Protein AF-A0A7J6FGM6-F1 (afdb_monomer_lite)

Secondary structure (DSSP, 8-state):
-B-HHHHHTT-HHHHHHHHHHTT-EEEEEEEEPPPHHHH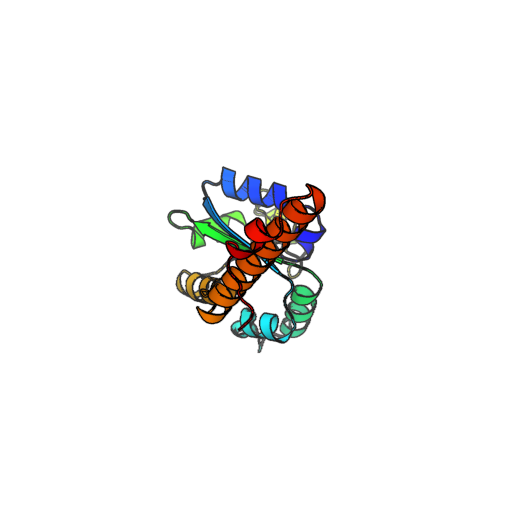HHHTGGGTTSTTHHHHHHHHTSS-EEEEEEE-TTHHHHHHHHH--SSHHHHHHH-TTSHHHHH--SSS--SB---SSHHHHHHHHHHHH-PPPHHHHHHHHHHHHHHHHHHHHHHHHHTT--GGGGGGS-----

Structure (mmCIF, N/CA/C/O backbone):
data_AF-A0A7J6FGM6-F1
#
_entry.id   AF-A0A7J6FGM6-F1
#
loop_
_atom_site.group_PDB
_atom_site.id
_atom_site.type_symbol
_atom_site.label_atom_id
_atom_site.label_alt_id
_atom_site.label_comp_id
_atom_site.label_asym_id
_atom_site.label_entity_id
_atom_site.label_seq_id
_atom_site.pdbx_PDB_ins_code
_atom_site.Cartn_x
_atom_site.Cartn_y
_atom_site.Cartn_z
_atom_site.occupancy
_atom_site.B_iso_or_equiv
_atom_site.auth_seq_id
_atom_site.auth_comp_id
_atom_site.auth_asym_id
_atom_site.auth_atom_id
_atom_site.pdbx_PDB_model_num
ATOM 1 N N . MET A 1 1 ? -1.115 0.231 3.246 1.00 98.25 1 MET A N 1
ATOM 2 C CA . MET A 1 1 ? -0.010 1.197 3.463 1.00 98.25 1 MET A CA 1
ATOM 3 C C . MET A 1 1 ? 0.155 2.048 2.213 1.00 98.25 1 MET A C 1
ATOM 5 O O . MET A 1 1 ? 0.192 1.477 1.128 1.00 98.25 1 MET A O 1
ATOM 9 N N . ILE A 1 2 ? 0.260 3.370 2.358 1.00 98.56 2 ILE A N 1
ATOM 10 C CA . ILE A 1 2 ? 0.722 4.282 1.301 1.00 98.56 2 ILE A CA 1
ATOM 11 C C . ILE A 1 2 ? 2.247 4.377 1.400 1.00 98.56 2 ILE A C 1
ATOM 13 O O . ILE A 1 2 ? 2.788 4.638 2.475 1.00 98.56 2 ILE A O 1
ATOM 17 N N . LYS A 1 3 ? 2.920 4.092 0.286 1.00 98.50 3 LYS A N 1
ATOM 18 C CA . LYS A 1 3 ? 4.378 4.041 0.144 1.00 98.50 3 LYS A CA 1
ATOM 19 C C . LYS A 1 3 ? 4.978 5.451 -0.027 1.00 98.50 3 LYS A C 1
ATOM 21 O O . LYS A 1 3 ? 4.210 6.402 -0.200 1.00 98.50 3 LYS A O 1
ATOM 26 N N . PRO A 1 4 ? 6.318 5.615 -0.015 1.00 98.31 4 PRO A N 1
ATOM 27 C CA . PRO A 1 4 ? 6.931 6.945 -0.036 1.00 98.31 4 PRO A CA 1
ATOM 28 C C . PRO A 1 4 ? 6.545 7.805 -1.246 1.00 98.31 4 PRO A C 1
ATOM 30 O O . PRO A 1 4 ? 6.346 9.004 -1.105 1.00 98.31 4 PRO A O 1
ATOM 33 N N . ASP A 1 5 ? 6.380 7.207 -2.426 1.00 96.94 5 ASP A N 1
ATOM 34 C CA . ASP A 1 5 ? 5.907 7.886 -3.642 1.00 96.94 5 ASP A CA 1
ATOM 35 C C . ASP A 1 5 ? 4.462 8.387 -3.520 1.00 96.94 5 ASP A C 1
ATOM 37 O O . ASP A 1 5 ? 4.172 9.507 -3.929 1.00 96.94 5 ASP A O 1
ATOM 41 N N . GLY A 1 6 ? 3.564 7.595 -2.930 1.00 96.31 6 GLY A N 1
ATOM 42 C CA . GLY A 1 6 ? 2.181 8.013 -2.699 1.00 96.31 6 GLY A CA 1
ATOM 43 C C . GLY A 1 6 ? 2.077 9.137 -1.665 1.00 96.31 6 GLY A C 1
ATOM 44 O O . GLY A 1 6 ? 1.324 10.091 -1.857 1.00 96.31 6 GLY A O 1
ATOM 45 N N . LEU A 1 7 ? 2.872 9.049 -0.594 1.00 94.69 7 LEU A N 1
ATOM 46 C CA . LEU A 1 7 ? 2.861 10.024 0.496 1.00 94.69 7 LEU A CA 1
ATOM 47 C C . LEU A 1 7 ? 3.503 11.355 0.072 1.00 94.69 7 LEU A C 1
ATOM 49 O O . LEU A 1 7 ? 2.900 12.409 0.248 1.00 94.69 7 LEU A O 1
ATOM 53 N N . LEU A 1 8 ? 4.698 11.312 -0.529 1.00 93.44 8 LEU A N 1
ATOM 54 C CA . LEU A 1 8 ? 5.420 12.504 -0.999 1.00 93.44 8 LEU A CA 1
ATOM 55 C C . LEU A 1 8 ? 4.832 13.085 -2.292 1.00 93.44 8 LEU A C 1
ATOM 57 O O . LEU A 1 8 ? 5.049 14.254 -2.597 1.00 93.44 8 LEU A O 1
ATOM 61 N N . GLY A 1 9 ? 4.086 12.280 -3.051 1.00 92.19 9 GLY A N 1
ATOM 62 C CA . GLY A 1 9 ? 3.351 12.709 -4.238 1.00 92.19 9 GLY A CA 1
ATOM 63 C C . GLY A 1 9 ? 2.027 13.418 -3.941 1.00 92.19 9 GLY A C 1
ATOM 64 O O . GLY A 1 9 ? 1.304 13.720 -4.883 1.00 92.19 9 GLY A O 1
ATOM 65 N N . ASN A 1 10 ? 1.700 13.678 -2.667 1.00 92.38 10 ASN A N 1
ATOM 66 C CA . ASN A 1 10 ? 0.443 14.288 -2.216 1.00 92.38 10 ASN A CA 1
ATOM 67 C C . ASN A 1 10 ? -0.828 13.507 -2.615 1.00 92.38 10 ASN A C 1
ATOM 69 O O . ASN A 1 10 ? -1.896 14.097 -2.754 1.00 92.38 10 ASN A O 1
ATOM 73 N N . TYR A 1 11 ? -0.747 12.177 -2.747 1.00 96.81 11 TYR A N 1
ATOM 74 C CA . TYR A 1 11 ? -1.913 11.332 -3.058 1.00 96.81 11 TYR A CA 1
ATOM 75 C C . TYR A 1 11 ? -2.670 10.847 -1.814 1.00 96.81 11 TYR A C 1
ATOM 77 O O . TYR A 1 11 ? -3.670 10.145 -1.940 1.00 96.81 11 TYR A O 1
ATOM 85 N N . THR A 1 12 ? -2.212 11.193 -0.607 1.00 96.75 12 THR A N 1
ATOM 86 C CA . THR A 1 12 ? -2.776 10.709 0.664 1.00 96.75 12 THR A CA 1
ATOM 87 C C . THR A 1 12 ? -4.281 10.919 0.761 1.00 96.75 12 THR A C 1
ATOM 89 O O . THR A 1 12 ? -5.015 9.958 0.986 1.00 96.75 12 THR A O 1
ATOM 92 N N . ASP A 1 13 ? -4.743 12.153 0.561 1.00 97.44 13 ASP A N 1
ATOM 93 C CA . ASP A 1 13 ? -6.157 12.496 0.717 1.00 97.44 13 ASP A CA 1
ATOM 94 C C . ASP A 1 13 ? -7.010 11.816 -0.352 1.00 97.44 13 ASP A C 1
ATOM 96 O O . ASP A 1 13 ? -8.076 11.281 -0.057 1.00 97.44 13 ASP A O 1
ATOM 100 N N . GLU A 1 14 ? -6.513 11.753 -1.587 1.00 97.81 14 GLU A N 1
ATOM 101 C CA . GLU A 1 14 ? -7.212 11.095 -2.687 1.00 97.81 14 GLU A CA 1
ATOM 102 C C . GLU A 1 14 ? -7.350 9.585 -2.447 1.00 97.81 14 GLU A C 1
ATOM 104 O O . GLU A 1 14 ? -8.443 9.032 -2.573 1.00 97.81 14 GLU A O 1
ATOM 109 N N . VAL A 1 15 ? -6.281 8.921 -1.995 1.00 98.38 15 VAL A N 1
ATOM 110 C CA . VA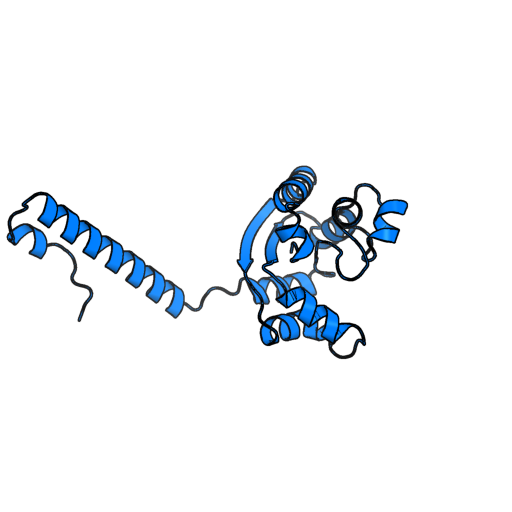L A 1 15 ? -6.310 7.497 -1.632 1.00 98.38 15 VAL A CA 1
ATOM 111 C C . VAL A 1 15 ? -7.263 7.244 -0.464 1.00 98.38 15 VAL A C 1
ATOM 113 O O . VAL A 1 15 ? -8.046 6.295 -0.517 1.00 98.38 15 VAL A O 1
ATOM 116 N N . LYS A 1 16 ? -7.248 8.086 0.577 1.00 98.50 16 LYS A N 1
ATOM 117 C CA . LYS A 1 16 ? -8.165 7.951 1.723 1.00 98.50 16 LYS A CA 1
ATOM 118 C C . LYS A 1 16 ? -9.619 8.167 1.311 1.00 98.50 16 LYS A C 1
ATOM 120 O O . LYS A 1 16 ? -10.481 7.401 1.736 1.00 98.50 16 LYS A O 1
ATOM 125 N N . ASN A 1 17 ? -9.889 9.123 0.427 1.00 98.25 17 ASN A N 1
ATOM 126 C CA . ASN A 1 17 ? -11.225 9.330 -0.127 1.00 98.25 17 ASN A CA 1
ATOM 127 C C . ASN A 1 17 ? -11.705 8.098 -0.904 1.00 98.25 17 ASN A C 1
ATOM 129 O O . ASN A 1 17 ? -12.833 7.654 -0.702 1.00 98.25 17 ASN A O 1
ATOM 133 N N . VAL A 1 18 ? -10.850 7.491 -1.737 1.00 98.31 18 VAL A N 1
ATOM 134 C CA . VAL A 1 18 ? -11.179 6.243 -2.448 1.00 98.31 18 VAL A CA 1
ATOM 135 C C . VAL A 1 18 ? -11.467 5.097 -1.470 1.00 98.31 18 VAL A C 1
ATOM 137 O O . VAL A 1 18 ? -12.434 4.363 -1.671 1.00 98.31 18 VAL A O 1
ATOM 140 N N . ILE A 1 19 ? -10.679 4.959 -0.397 1.00 98.50 19 ILE A N 1
ATOM 141 C CA . ILE A 1 19 ? -10.889 3.954 0.661 1.00 98.50 19 ILE A CA 1
ATOM 142 C C . ILE A 1 19 ? -12.276 4.117 1.299 1.00 98.50 19 ILE A C 1
ATOM 144 O O . ILE A 1 19 ? -13.064 3.169 1.305 1.00 98.50 19 ILE A O 1
ATOM 148 N N . ILE A 1 20 ? -12.592 5.321 1.785 1.00 98.38 20 ILE A N 1
ATOM 149 C CA . ILE A 1 20 ? -13.845 5.613 2.499 1.00 98.38 20 ILE A CA 1
ATOM 150 C C . ILE A 1 20 ? -15.051 5.438 1.568 1.00 98.38 20 ILE A C 1
ATOM 152 O O . ILE A 1 20 ? -16.015 4.758 1.918 1.00 98.38 20 ILE A O 1
ATOM 156 N N . ASN A 1 21 ? -14.973 5.964 0.343 1.00 98.31 21 ASN A N 1
ATOM 157 C CA . ASN A 1 21 ? -16.044 5.840 -0.651 1.00 98.31 21 ASN A CA 1
ATOM 158 C C . ASN A 1 21 ? -16.274 4.390 -1.109 1.00 98.31 21 ASN A C 1
ATOM 160 O O . ASN A 1 21 ? -17.352 4.065 -1.599 1.00 98.31 21 ASN A O 1
ATOM 164 N N . SER A 1 22 ? -15.288 3.506 -0.923 1.00 98.06 22 SER A N 1
ATOM 165 C CA . SER A 1 22 ? -15.396 2.068 -1.211 1.00 98.06 22 SER A CA 1
ATOM 166 C C . SER A 1 22 ? -15.946 1.247 -0.032 1.00 98.06 22 SER A C 1
ATOM 168 O O . SER A 1 22 ? -15.972 0.011 -0.091 1.00 98.06 22 SER A O 1
ATOM 170 N N . GLY A 1 23 ? -16.380 1.920 1.039 1.00 98.12 23 GLY A N 1
ATOM 171 C CA . GLY A 1 23 ? -17.020 1.312 2.205 1.00 98.12 23 GLY A CA 1
ATOM 172 C C . GLY A 1 23 ? -16.054 0.719 3.228 1.00 98.12 23 GLY A C 1
ATOM 173 O O . GLY A 1 23 ? -16.476 -0.102 4.038 1.00 98.12 23 GLY A O 1
ATOM 174 N N . PHE A 1 24 ? -14.772 1.088 3.187 1.00 98.62 24 PHE A N 1
ATOM 175 C CA . PHE A 1 24 ? -13.823 0.738 4.244 1.00 98.62 24 PHE A CA 1
ATOM 176 C C . PHE A 1 24 ? -13.870 1.756 5.382 1.00 98.62 24 PHE A C 1
ATOM 178 O O . PHE A 1 24 ? -14.025 2.956 5.157 1.00 98.62 24 PHE A O 1
ATOM 185 N N . ILE A 1 25 ? -13.622 1.278 6.597 1.00 98.25 25 ILE A N 1
ATOM 186 C CA . ILE A 1 25 ? -13.317 2.110 7.760 1.00 98.25 25 ILE A CA 1
ATOM 187 C C . ILE A 1 25 ? -11.797 2.136 7.938 1.00 98.25 25 ILE A C 1
ATOM 189 O O . ILE A 1 25 ? -11.140 1.095 7.902 1.00 98.25 25 ILE A O 1
ATOM 193 N N . ILE A 1 26 ? -11.226 3.323 8.142 1.00 97.81 26 ILE A N 1
ATOM 194 C CA . ILE A 1 26 ? -9.827 3.470 8.561 1.00 97.81 26 ILE A CA 1
ATOM 195 C C . ILE A 1 26 ? -9.812 3.395 10.090 1.00 97.81 26 ILE A C 1
ATOM 197 O O . ILE A 1 26 ? -10.102 4.383 10.759 1.00 97.81 26 ILE A O 1
ATOM 201 N N . PHE A 1 27 ? -9.520 2.216 10.641 1.00 96.38 27 PHE A N 1
ATOM 202 C CA . PHE A 1 27 ? -9.578 1.972 12.087 1.00 96.38 27 PHE A CA 1
ATOM 203 C C . PHE A 1 27 ? -8.430 2.654 12.838 1.00 96.38 27 PHE A C 1
ATOM 205 O O . PHE A 1 27 ? -8.620 3.268 13.886 1.00 96.38 27 PHE A O 1
ATOM 212 N N . LYS A 1 28 ? -7.216 2.547 12.294 1.00 96.38 28 LYS A N 1
ATOM 213 C CA . LYS A 1 28 ? -6.003 3.129 12.874 1.00 96.38 28 LYS A CA 1
ATOM 214 C C . LYS A 1 28 ? -5.028 3.477 11.770 1.00 96.38 28 LYS A C 1
ATOM 216 O O . LYS A 1 28 ? -4.936 2.756 10.778 1.00 96.38 28 LYS A O 1
ATOM 221 N N . GLU A 1 29 ? -4.259 4.538 11.963 1.00 97.00 29 GLU A N 1
ATOM 222 C CA . GLU A 1 29 ? -3.198 4.914 11.042 1.00 97.00 29 GLU A CA 1
ATOM 223 C C . GLU A 1 29 ? -2.001 5.533 11.762 1.00 97.00 29 GLU A C 1
ATOM 225 O O . GLU A 1 29 ? -2.134 6.077 12.857 1.00 97.00 29 GLU A O 1
ATOM 230 N N . MET A 1 30 ? -0.819 5.421 11.159 1.00 96.38 30 MET A N 1
ATOM 231 C CA . MET A 1 30 ? 0.405 6.056 11.643 1.00 96.38 30 MET A CA 1
ATOM 232 C C . MET A 1 30 ? 1.346 6.364 10.481 1.00 96.38 30 MET A C 1
ATOM 234 O O . MET A 1 30 ? 1.485 5.563 9.553 1.00 96.38 30 MET A O 1
ATOM 238 N N . ILE A 1 31 ? 2.024 7.509 10.555 1.00 97.00 31 ILE A N 1
ATOM 239 C CA . ILE A 1 31 ? 3.146 7.828 9.672 1.00 97.00 31 ILE A CA 1
ATOM 240 C C . ILE A 1 31 ? 4.434 7.407 10.376 1.00 97.00 31 ILE A C 1
ATOM 242 O O . ILE A 1 31 ? 4.641 7.755 11.538 1.00 97.00 31 ILE A O 1
ATOM 246 N N . LEU A 1 32 ? 5.301 6.672 9.681 1.00 96.50 32 LEU A N 1
ATOM 247 C CA . LEU A 1 32 ? 6.641 6.354 10.174 1.00 96.50 32 LEU A CA 1
ATOM 248 C C . LEU A 1 32 ? 7.674 6.331 9.047 1.00 96.50 32 LEU A C 1
ATOM 250 O O . LEU A 1 32 ? 7.337 6.133 7.882 1.00 96.50 32 LEU A O 1
ATOM 254 N N . GLN A 1 33 ? 8.941 6.480 9.418 1.00 96.25 33 GLN A N 1
ATOM 255 C CA . GLN A 1 33 ? 10.084 6.177 8.564 1.00 96.25 33 GLN A CA 1
ATOM 256 C C . GLN A 1 33 ? 10.595 4.780 8.931 1.00 96.25 33 GLN A C 1
ATOM 258 O O . GLN A 1 33 ? 10.853 4.513 10.106 1.00 96.25 33 GLN A O 1
ATOM 263 N N . LEU A 1 34 ? 10.731 3.892 7.948 1.00 96.06 34 LEU A N 1
ATOM 264 C CA . LEU A 1 34 ? 11.384 2.598 8.142 1.00 96.06 34 LEU A CA 1
ATOM 265 C C . LEU A 1 34 ? 12.901 2.752 7.995 1.00 96.06 34 LEU A C 1
ATOM 267 O O . LEU A 1 34 ? 13.364 3.422 7.071 1.00 96.06 34 LEU A O 1
ATOM 271 N N . ASP A 1 35 ? 13.657 2.108 8.881 1.00 97.00 35 ASP A N 1
ATOM 272 C CA . ASP A 1 35 ? 15.071 1.809 8.651 1.00 97.00 35 ASP A CA 1
ATOM 273 C C . ASP A 1 35 ? 15.219 0.524 7.813 1.00 97.00 35 ASP A C 1
ATOM 275 O O . ASP A 1 35 ? 14.236 -0.169 7.518 1.00 97.00 35 ASP A O 1
ATOM 279 N N . GLU A 1 36 ? 16.446 0.231 7.375 1.00 97.25 36 GLU A N 1
ATOM 280 C CA . GLU A 1 36 ? 16.725 -0.931 6.521 1.00 97.25 36 GLU A CA 1
ATOM 281 C C . GLU A 1 36 ? 16.375 -2.250 7.214 1.00 97.25 36 GLU A C 1
ATOM 283 O O . GLU A 1 36 ? 15.779 -3.118 6.577 1.00 97.25 36 GLU A O 1
ATOM 288 N N . ASP A 1 37 ? 16.646 -2.374 8.514 1.00 97.25 37 ASP A N 1
ATOM 289 C CA . ASP A 1 37 ? 16.394 -3.593 9.285 1.00 97.25 37 ASP A CA 1
ATOM 290 C C . ASP A 1 37 ? 14.894 -3.880 9.435 1.00 97.25 37 ASP A C 1
ATOM 292 O O . ASP A 1 37 ? 14.441 -5.009 9.204 1.00 97.25 37 ASP A O 1
ATOM 296 N N . ARG A 1 38 ? 14.082 -2.867 9.766 1.00 96.50 38 ARG A N 1
ATOM 297 C CA . ARG A 1 38 ? 12.621 -3.004 9.853 1.00 96.50 38 ARG A CA 1
ATOM 298 C C . ARG A 1 38 ? 12.012 -3.240 8.481 1.00 96.50 38 ARG A C 1
ATOM 300 O O . ARG A 1 38 ? 11.122 -4.080 8.367 1.00 96.50 38 ARG A O 1
ATOM 307 N N . ALA A 1 39 ? 12.475 -2.552 7.437 1.00 97.69 39 ALA A N 1
ATOM 308 C CA . ALA A 1 39 ? 11.999 -2.800 6.077 1.00 97.69 39 ALA A CA 1
ATOM 309 C C . ALA A 1 39 ? 12.344 -4.227 5.611 1.00 97.69 39 ALA A C 1
ATOM 311 O O . ALA A 1 39 ? 11.478 -4.919 5.071 1.00 97.69 39 ALA A O 1
ATOM 312 N N . ALA A 1 40 ? 13.570 -4.695 5.861 1.00 97.62 40 ALA A N 1
ATOM 313 C CA . ALA A 1 40 ? 14.007 -6.048 5.526 1.00 97.62 40 ALA A CA 1
ATOM 314 C C . ALA A 1 40 ? 13.209 -7.110 6.288 1.00 97.62 40 ALA A C 1
ATOM 316 O O . ALA A 1 40 ? 12.776 -8.095 5.691 1.00 97.62 40 ALA A O 1
ATOM 317 N N . SER A 1 41 ? 12.952 -6.874 7.577 1.00 97.06 41 SER A N 1
ATOM 318 C CA . SER A 1 41 ? 12.122 -7.745 8.413 1.00 97.06 41 SER A CA 1
ATOM 319 C C . SER A 1 41 ? 10.681 -7.811 7.906 1.00 97.06 41 SER A C 1
ATOM 321 O O . SER A 1 41 ? 10.107 -8.895 7.813 1.00 97.06 41 SER A O 1
ATOM 323 N N . PHE A 1 42 ? 10.103 -6.669 7.523 1.00 96.88 42 PHE A N 1
ATOM 324 C CA . PHE A 1 42 ? 8.744 -6.601 6.988 1.00 96.88 42 PHE A CA 1
ATOM 325 C C . PHE A 1 42 ? 8.601 -7.361 5.660 1.00 96.88 42 PHE A C 1
ATOM 327 O O . PHE A 1 42 ? 7.622 -8.074 5.457 1.00 96.88 42 PHE A O 1
ATOM 334 N N . TYR A 1 43 ? 9.594 -7.263 4.772 1.00 95.94 43 TYR A N 1
ATOM 335 C CA . TYR A 1 43 ? 9.595 -7.930 3.465 1.00 95.94 43 TYR A CA 1
ATOM 336 C C . TYR A 1 43 ? 10.373 -9.258 3.443 1.00 95.94 43 TYR A C 1
ATOM 338 O O . TYR A 1 43 ? 10.760 -9.716 2.366 1.00 95.94 43 TYR A O 1
ATOM 346 N N . ALA A 1 44 ? 10.604 -9.907 4.589 1.00 95.56 44 ALA A N 1
ATOM 347 C CA . ALA A 1 44 ? 11.483 -11.080 4.696 1.00 95.56 44 ALA A CA 1
ATOM 348 C C . ALA A 1 44 ? 11.108 -12.243 3.749 1.00 95.56 44 ALA A C 1
ATOM 350 O O . ALA A 1 44 ? 11.988 -12.944 3.240 1.00 95.56 44 ALA A O 1
ATOM 351 N N . GLU A 1 45 ? 9.819 -12.401 3.429 1.00 92.75 45 GLU A N 1
ATOM 352 C CA . GLU A 1 45 ? 9.296 -13.379 2.456 1.00 92.75 45 GLU A CA 1
ATOM 353 C C . GLU A 1 45 ? 9.831 -13.162 1.023 1.00 92.75 45 GLU A C 1
ATOM 355 O O . GLU A 1 45 ? 9.739 -14.040 0.162 1.00 92.75 45 GLU A O 1
ATOM 360 N N . HIS A 1 46 ? 10.404 -11.992 0.740 1.00 92.75 46 HIS A N 1
ATOM 361 C CA . HIS A 1 46 ? 11.001 -11.633 -0.544 1.00 92.75 46 HIS A CA 1
ATOM 362 C C . HIS A 1 46 ? 12.532 -11.611 -0.523 1.00 92.75 46 HIS A C 1
ATOM 364 O O . HIS A 1 46 ? 13.122 -11.302 -1.552 1.00 92.75 46 HIS A O 1
ATOM 370 N N . SER A 1 47 ? 13.182 -11.987 0.582 1.00 94.25 47 SER A N 1
ATOM 371 C CA . SER A 1 47 ? 14.647 -11.915 0.757 1.00 94.25 47 SER A CA 1
ATOM 372 C C . SER A 1 47 ? 15.464 -12.619 -0.337 1.00 94.25 47 SER A C 1
ATOM 374 O O . SER A 1 47 ? 16.556 -12.175 -0.679 1.00 94.25 47 SER A O 1
ATOM 376 N N . LEU A 1 48 ? 14.924 -13.684 -0.937 1.00 95.31 48 LEU A N 1
ATOM 377 C CA . LEU A 1 48 ? 15.572 -14.437 -2.021 1.00 95.31 48 LEU A CA 1
ATOM 378 C C . LEU A 1 48 ? 15.283 -13.882 -3.429 1.00 95.31 48 LEU A C 1
ATOM 380 O O . LEU A 1 48 ? 15.718 -14.459 -4.427 1.00 95.31 48 LEU A O 1
ATOM 384 N N . LYS A 1 49 ? 14.501 -12.805 -3.552 1.00 95.06 49 LYS A N 1
ATOM 385 C CA . LYS A 1 49 ? 14.140 -12.210 -4.845 1.00 95.06 49 LYS A CA 1
ATOM 386 C C . LYS A 1 49 ? 15.189 -11.188 -5.272 1.00 95.06 49 LYS A C 1
ATOM 388 O O . LYS A 1 49 ? 15.632 -10.366 -4.479 1.00 95.06 49 LYS A O 1
ATOM 393 N N . SER A 1 50 ? 15.516 -11.168 -6.563 1.00 95.56 50 SER A N 1
ATOM 394 C CA . SER A 1 50 ? 16.509 -10.243 -7.133 1.00 95.56 50 SER A CA 1
ATOM 395 C C . SER A 1 50 ? 16.166 -8.761 -6.942 1.00 95.56 50 SER A C 1
ATOM 397 O O . SER A 1 50 ? 17.067 -7.929 -6.907 1.00 95.56 50 SER A O 1
ATOM 399 N N . PHE A 1 51 ? 14.881 -8.422 -6.797 1.00 93.75 51 PHE A N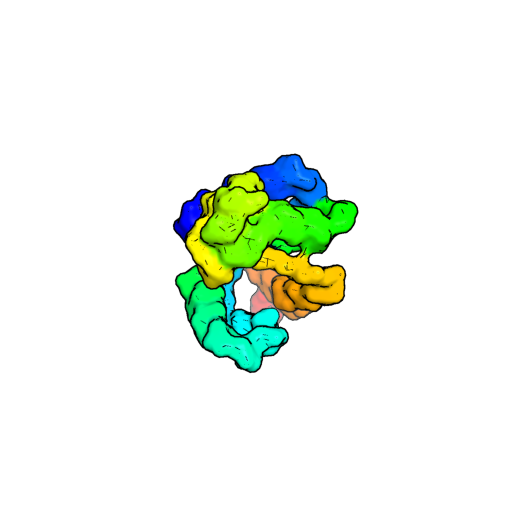 1
ATOM 400 C CA . PHE A 1 51 ? 14.423 -7.051 -6.553 1.00 93.75 51 PHE A CA 1
ATOM 401 C C . PHE A 1 51 ? 14.493 -6.622 -5.078 1.00 93.75 51 PHE A C 1
ATOM 403 O O . PHE A 1 51 ? 14.265 -5.451 -4.788 1.00 93.75 51 PHE A O 1
ATOM 410 N N . PHE A 1 52 ? 14.786 -7.531 -4.141 1.00 96.50 52 PHE A N 1
ATOM 411 C CA . PHE A 1 52 ? 14.726 -7.252 -2.703 1.00 96.50 52 PHE A CA 1
ATOM 412 C C . PHE A 1 52 ? 15.612 -6.075 -2.257 1.00 96.50 52 PHE A C 1
ATOM 414 O O . PHE A 1 52 ? 15.089 -5.198 -1.572 1.00 96.50 52 PHE A O 1
ATOM 421 N N . PRO A 1 53 ? 16.886 -5.949 -2.687 1.00 97.31 53 PRO A N 1
ATOM 422 C CA . PRO A 1 53 ? 17.715 -4.811 -2.281 1.00 97.31 53 PRO A CA 1
ATOM 423 C C . PRO A 1 53 ? 17.133 -3.456 -2.710 1.00 97.31 53 PRO A C 1
ATOM 425 O O . PRO A 1 53 ? 17.148 -2.498 -1.939 1.00 97.31 53 PRO A O 1
ATOM 428 N N . ASN A 1 54 ? 16.570 -3.383 -3.921 1.00 97.12 54 ASN A N 1
ATOM 429 C CA . ASN A 1 54 ? 15.939 -2.159 -4.417 1.00 97.12 54 ASN A CA 1
ATOM 430 C C . ASN A 1 54 ? 14.638 -1.859 -3.667 1.00 97.12 54 ASN A C 1
ATOM 432 O O . ASN A 1 54 ? 14.404 -0.708 -3.307 1.00 97.12 54 ASN A O 1
ATOM 436 N N . LEU A 1 55 ? 13.850 -2.892 -3.344 1.00 96.69 55 LEU A N 1
ATOM 437 C CA . LEU A 1 55 ? 12.646 -2.757 -2.529 1.00 96.69 55 LEU A CA 1
ATOM 438 C C . LEU A 1 55 ? 12.963 -2.160 -1.153 1.00 96.69 55 LEU A C 1
ATOM 440 O O . LEU A 1 55 ? 12.271 -1.235 -0.736 1.00 96.69 55 LEU A O 1
ATOM 444 N N . ILE A 1 56 ? 14.005 -2.647 -0.470 1.00 98.19 56 ILE A N 1
ATOM 445 C CA . ILE A 1 56 ? 14.408 -2.106 0.836 1.00 98.19 56 ILE A CA 1
ATOM 446 C C . ILE A 1 56 ? 14.839 -0.651 0.692 1.00 98.19 56 ILE A C 1
ATOM 448 O O . ILE A 1 56 ? 14.269 0.211 1.354 1.00 98.19 56 ILE A O 1
ATOM 452 N N . LYS A 1 57 ? 15.745 -0.358 -0.248 1.00 98.06 57 LYS A N 1
ATOM 453 C CA . LYS A 1 57 ? 16.213 1.009 -0.513 1.00 98.06 57 LYS A CA 1
ATOM 454 C C . LYS A 1 57 ? 15.072 1.984 -0.818 1.00 98.06 57 LYS A C 1
ATOM 456 O O . LYS A 1 57 ? 15.110 3.139 -0.407 1.00 98.06 57 LYS A O 1
ATOM 461 N N . TYR A 1 58 ? 14.072 1.546 -1.575 1.00 98.00 58 TYR A N 1
ATOM 462 C CA . TYR A 1 58 ? 12.905 2.360 -1.894 1.00 98.00 58 TYR A CA 1
ATOM 463 C C . TYR A 1 58 ? 12.008 2.567 -0.670 1.00 98.00 58 TYR A C 1
ATOM 465 O O . TYR A 1 58 ? 11.596 3.688 -0.393 1.00 98.00 58 TYR A O 1
ATOM 473 N N . MET A 1 59 ? 11.728 1.516 0.097 1.00 98.12 59 MET A N 1
ATOM 474 C CA . MET A 1 59 ? 10.844 1.607 1.262 1.00 98.12 59 MET A CA 1
ATOM 475 C C . MET A 1 59 ? 11.454 2.407 2.419 1.00 98.12 59 MET A C 1
ATOM 477 O O . MET A 1 59 ? 10.706 2.915 3.251 1.00 98.12 59 MET A O 1
ATOM 481 N N . THR A 1 60 ? 12.780 2.569 2.445 1.00 98.00 60 THR A N 1
ATOM 482 C CA . THR A 1 60 ? 13.504 3.435 3.387 1.00 98.00 60 THR A CA 1
ATOM 483 C C . THR A 1 60 ? 13.808 4.830 2.832 1.00 98.00 60 THR A C 1
ATOM 485 O O . THR A 1 60 ? 14.365 5.662 3.547 1.00 98.00 60 THR A O 1
ATOM 488 N N . SER A 1 61 ? 13.420 5.148 1.587 1.00 97.88 61 SER A N 1
ATOM 489 C CA . SER A 1 61 ? 13.735 6.444 0.961 1.00 97.88 61 SER A CA 1
ATOM 490 C C . SER A 1 61 ? 12.885 7.611 1.475 1.00 97.88 61 SER A C 1
ATOM 492 O O . SER A 1 61 ? 13.111 8.753 1.082 1.00 97.88 61 SER A O 1
ATOM 494 N N . GLY A 1 62 ? 11.864 7.342 2.287 1.00 96.75 62 GLY A N 1
ATOM 495 C CA . GLY A 1 62 ? 10.937 8.344 2.799 1.00 96.75 62 GLY A CA 1
ATOM 496 C C . GLY A 1 62 ? 9.856 7.730 3.690 1.00 96.75 62 GLY A C 1
ATOM 497 O O . GLY A 1 62 ? 9.823 6.506 3.853 1.00 96.75 62 GLY A O 1
ATOM 498 N N . PRO A 1 63 ? 8.987 8.568 4.279 1.00 97.56 63 PRO A N 1
ATOM 499 C CA . PRO A 1 63 ? 7.993 8.095 5.224 1.00 97.56 63 PRO A CA 1
ATOM 500 C C . PRO A 1 63 ? 6.886 7.311 4.519 1.00 97.56 63 PRO A C 1
ATOM 502 O O . PRO A 1 63 ? 6.604 7.506 3.335 1.00 97.56 63 PRO A O 1
ATOM 505 N N . VAL A 1 64 ? 6.228 6.440 5.275 1.00 98.38 64 VAL A N 1
ATOM 506 C CA . VAL A 1 64 ? 5.060 5.670 4.843 1.00 98.38 64 VAL A CA 1
ATOM 507 C C . VAL A 1 64 ? 3.879 5.955 5.757 1.00 98.38 64 VAL A C 1
ATOM 509 O O . VAL A 1 64 ? 4.060 6.187 6.951 1.00 98.38 64 VAL A O 1
ATOM 512 N N . LEU A 1 65 ? 2.663 5.889 5.211 1.00 98.31 65 LEU A N 1
ATOM 513 C CA . LEU A 1 65 ? 1.432 5.880 6.004 1.00 98.31 65 LEU A CA 1
ATOM 514 C C . LEU A 1 65 ? 0.913 4.445 6.098 1.00 98.31 65 LEU A C 1
ATOM 516 O O . LEU A 1 65 ? 0.462 3.851 5.111 1.00 98.31 65 LEU A O 1
ATOM 520 N N . VAL A 1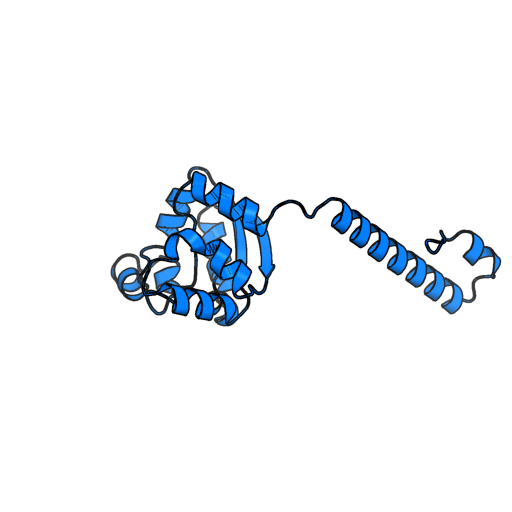 66 ? 0.962 3.875 7.295 1.00 98.31 66 VAL A N 1
ATOM 521 C CA . VAL A 1 66 ? 0.399 2.556 7.590 1.00 98.31 66 VAL A CA 1
ATOM 522 C C . VAL A 1 66 ? -1.019 2.739 8.107 1.00 98.31 66 VAL A C 1
ATOM 524 O O . VAL A 1 66 ? -1.268 3.623 8.916 1.00 98.31 66 VAL A O 1
ATOM 527 N N . MET A 1 67 ? -1.944 1.905 7.634 1.00 98.38 67 MET A N 1
ATOM 528 C CA . MET A 1 67 ? -3.358 1.940 8.006 1.00 98.38 67 MET A CA 1
ATOM 529 C C . MET A 1 67 ? -3.855 0.522 8.281 1.00 98.38 67 MET A C 1
ATOM 531 O O . MET A 1 67 ? -3.483 -0.401 7.551 1.00 98.38 67 MET A O 1
ATOM 535 N N . ILE A 1 68 ? -4.717 0.378 9.286 1.00 98.31 68 ILE A N 1
ATOM 536 C CA . ILE A 1 68 ? -5.589 -0.783 9.486 1.00 98.31 68 ILE A CA 1
ATOM 537 C C . ILE A 1 68 ? -6.937 -0.437 8.855 1.00 98.31 68 ILE A C 1
ATOM 539 O O . ILE A 1 68 ? -7.561 0.554 9.240 1.00 98.31 68 ILE A O 1
ATOM 543 N N . LEU A 1 69 ? -7.355 -1.231 7.870 1.00 98.44 69 LEU A N 1
ATOM 544 C CA . LEU A 1 69 ? -8.622 -1.054 7.165 1.00 98.44 69 LEU A CA 1
ATOM 545 C C . LEU A 1 69 ? -9.605 -2.148 7.577 1.00 98.44 69 LEU A C 1
ATOM 547 O O . LEU A 1 69 ? -9.250 -3.327 7.577 1.00 98.44 69 LEU A O 1
ATOM 551 N N . GLU A 1 70 ? -10.841 -1.759 7.865 1.00 97.62 70 GLU A N 1
ATOM 552 C CA . GLU A 1 70 ? -11.914 -2.667 8.264 1.00 97.62 70 GLU A CA 1
ATOM 553 C C . GLU A 1 70 ? -13.049 -2.654 7.244 1.00 97.62 70 GLU A C 1
ATOM 555 O O . GLU A 1 70 ? -13.501 -1.598 6.797 1.00 97.62 70 GLU A O 1
ATOM 560 N N . LYS A 1 71 ? -13.486 -3.857 6.868 1.00 97.31 71 LYS A N 1
ATOM 561 C CA . LYS A 1 71 ? -14.634 -4.140 6.006 1.00 97.31 71 LYS A CA 1
ATOM 562 C C . LYS A 1 71 ? -14.924 -5.641 6.057 1.00 97.31 71 LYS A C 1
ATOM 564 O O . LYS A 1 71 ? -14.017 -6.446 6.287 1.00 97.31 71 LYS A O 1
ATOM 569 N N . GLU A 1 72 ? -16.155 -6.041 5.767 1.00 95.94 72 GLU A N 1
ATOM 570 C CA . GLU A 1 72 ? -16.405 -7.421 5.355 1.00 95.94 72 GLU A CA 1
ATOM 571 C C . GLU A 1 72 ? -15.574 -7.741 4.097 1.00 95.94 72 GLU A C 1
ATOM 573 O O . GLU A 1 72 ? -15.501 -6.930 3.176 1.00 95.94 72 GLU A O 1
ATOM 578 N N . ASN A 1 73 ? -14.893 -8.892 4.072 1.00 96.06 73 ASN A N 1
ATOM 579 C CA . ASN A 1 73 ? -13.975 -9.284 2.990 1.00 96.06 73 ASN A CA 1
ATOM 580 C C . ASN A 1 73 ? -12.830 -8.283 2.706 1.00 96.06 73 ASN A C 1
ATOM 582 O O . ASN A 1 73 ? -12.301 -8.245 1.593 1.00 96.06 73 ASN A O 1
ATOM 586 N N . ALA A 1 74 ? -12.389 -7.519 3.719 1.00 97.94 74 ALA A N 1
ATOM 587 C CA . ALA A 1 74 ? -11.437 -6.412 3.571 1.00 97.94 74 ALA A CA 1
ATOM 588 C C . ALA A 1 74 ? -10.186 -6.726 2.738 1.00 97.94 74 ALA A C 1
ATOM 590 O O . ALA A 1 74 ? -9.807 -5.923 1.889 1.00 97.94 74 ALA A O 1
ATOM 591 N N . VAL A 1 75 ? -9.541 -7.879 2.953 1.00 98.25 75 VAL A N 1
ATOM 592 C CA . VAL A 1 75 ? -8.318 -8.244 2.216 1.00 98.25 75 VAL A CA 1
ATOM 593 C C . VAL A 1 75 ? -8.602 -8.370 0.718 1.00 98.25 75 VAL A C 1
ATOM 595 O O . VAL A 1 75 ? -7.915 -7.749 -0.090 1.00 98.25 75 VAL A O 1
ATOM 598 N N . ALA A 1 76 ? -9.626 -9.136 0.336 1.00 98.25 76 ALA A N 1
ATOM 599 C CA . ALA A 1 76 ? -9.966 -9.360 -1.067 1.00 98.25 76 ALA A CA 1
ATOM 600 C C . ALA A 1 76 ? -10.413 -8.060 -1.752 1.00 98.25 76 ALA A C 1
ATOM 602 O O . ALA A 1 76 ? -9.912 -7.719 -2.826 1.00 98.25 76 ALA A O 1
ATOM 603 N N . ASP A 1 77 ? -11.278 -7.294 -1.088 1.00 98.50 77 ASP A N 1
ATOM 604 C CA . ASP A 1 77 ? -11.779 -6.022 -1.601 1.00 98.50 77 ASP A CA 1
ATOM 605 C C . ASP A 1 77 ? -10.658 -4.987 -1.744 1.00 98.50 77 ASP A C 1
ATOM 607 O O . ASP A 1 77 ? -10.602 -4.263 -2.737 1.00 98.50 77 ASP A O 1
ATOM 611 N N . TRP A 1 78 ? -9.714 -4.943 -0.799 1.00 98.62 78 TRP A N 1
ATOM 612 C CA . TRP A 1 78 ? -8.571 -4.039 -0.878 1.00 98.62 78 TRP A CA 1
ATOM 613 C C . TRP A 1 78 ? -7.669 -4.408 -2.052 1.00 98.62 78 TRP A C 1
ATOM 615 O O . TRP A 1 78 ? -7.240 -3.537 -2.808 1.00 98.62 78 TRP A O 1
ATOM 625 N N . ARG A 1 79 ? -7.421 -5.707 -2.262 1.00 98.50 79 ARG A N 1
ATOM 626 C CA . ARG A 1 79 ? -6.653 -6.207 -3.411 1.00 98.50 79 ARG A CA 1
ATOM 627 C C . ARG A 1 79 ? -7.307 -5.844 -4.744 1.00 98.50 79 ARG A C 1
ATOM 629 O O . ARG A 1 79 ? -6.586 -5.471 -5.672 1.00 98.50 79 ARG A O 1
ATOM 636 N N . ALA A 1 80 ? -8.634 -5.916 -4.832 1.00 98.38 80 ALA A N 1
ATOM 637 C CA . ALA A 1 80 ? -9.377 -5.471 -6.007 1.00 98.38 80 ALA A CA 1
ATOM 638 C C . ALA A 1 80 ? -9.267 -3.948 -6.203 1.00 98.38 80 ALA A C 1
ATOM 640 O O . ALA A 1 80 ? -8.951 -3.494 -7.303 1.00 98.38 80 ALA A O 1
ATOM 641 N N . LEU A 1 81 ? -9.437 -3.169 -5.129 1.00 98.50 81 LEU A N 1
ATOM 642 C CA . LEU A 1 81 ? -9.415 -1.704 -5.155 1.00 98.50 81 LEU A CA 1
ATOM 643 C C . LEU A 1 81 ? -8.049 -1.128 -5.561 1.00 98.50 81 LEU A C 1
ATOM 645 O O . LEU A 1 81 ? -7.974 -0.162 -6.324 1.00 98.50 81 LEU A O 1
ATOM 649 N N . ILE A 1 82 ? -6.944 -1.721 -5.095 1.00 98.56 82 ILE A N 1
ATOM 650 C CA . ILE A 1 82 ? -5.600 -1.254 -5.472 1.00 98.56 82 ILE A CA 1
ATOM 651 C C . ILE A 1 82 ? -5.207 -1.671 -6.895 1.00 98.56 82 ILE A C 1
ATOM 653 O O . ILE A 1 82 ? -4.467 -0.946 -7.563 1.00 98.56 82 ILE A O 1
ATOM 657 N N . GLY A 1 83 ? -5.729 -2.792 -7.396 1.00 98.44 83 GLY A N 1
ATOM 658 C CA . GLY A 1 83 ? -5.467 -3.297 -8.745 1.00 98.44 83 GLY A CA 1
ATOM 659 C C . GLY A 1 83 ? -4.088 -3.961 -8.932 1.00 98.44 83 GLY A C 1
ATOM 660 O O . GLY A 1 83 ? -3.365 -4.219 -7.962 1.00 98.44 83 GLY A O 1
ATOM 661 N N . PRO A 1 84 ? -3.698 -4.281 -10.184 1.00 97.88 84 PRO A N 1
ATOM 662 C CA . PRO A 1 84 ? -2.471 -5.020 -10.505 1.00 97.88 84 PRO A CA 1
ATOM 663 C C . PRO A 1 84 ? -1.191 -4.351 -9.988 1.00 97.88 84 PRO A C 1
ATOM 665 O O . PRO A 1 84 ? -1.083 -3.133 -10.021 1.00 97.88 84 PRO A O 1
ATOM 668 N N . THR A 1 85 ? -0.197 -5.142 -9.560 1.00 97.12 85 THR A N 1
ATOM 669 C CA . THR A 1 85 ? 1.076 -4.639 -8.993 1.00 97.12 85 THR A CA 1
ATOM 670 C C . THR A 1 85 ? 1.844 -3.711 -9.933 1.00 97.12 85 THR A C 1
ATOM 672 O O . THR A 1 85 ? 2.445 -2.749 -9.465 1.00 97.12 85 THR A O 1
ATOM 675 N N . ASP A 1 86 ? 1.827 -3.993 -11.238 1.00 97.94 86 ASP A N 1
ATOM 676 C CA . ASP A 1 86 ? 2.395 -3.105 -12.250 1.00 97.94 86 ASP A CA 1
ATOM 677 C C . ASP A 1 86 ? 1.400 -1.990 -12.585 1.00 97.94 86 ASP A C 1
ATOM 679 O O . ASP A 1 86 ? 0.362 -2.227 -13.211 1.00 97.94 86 ASP A O 1
ATOM 683 N N . SER A 1 87 ? 1.753 -0.766 -12.199 1.00 98.06 87 SER A N 1
ATOM 684 C CA . SER A 1 87 ? 0.939 0.430 -12.414 1.00 98.06 87 SER A CA 1
ATOM 685 C C . SER A 1 87 ? 0.685 0.724 -13.896 1.00 98.06 87 SER A C 1
ATOM 687 O O . SER A 1 87 ? -0.383 1.223 -14.246 1.00 98.06 87 SER A O 1
ATOM 689 N N . LYS A 1 88 ? 1.607 0.364 -14.803 1.00 98.12 88 LYS A N 1
ATOM 690 C CA . LYS A 1 88 ? 1.395 0.523 -16.253 1.00 98.12 88 LYS A CA 1
ATOM 691 C C . LYS A 1 88 ? 0.285 -0.402 -16.740 1.00 98.12 88 LYS A C 1
ATOM 693 O O . LYS A 1 88 ? -0.588 0.018 -17.496 1.00 98.12 88 LYS A O 1
ATOM 698 N N . LYS A 1 89 ? 0.268 -1.644 -16.249 1.00 98.25 89 LYS A N 1
ATOM 699 C CA . LYS A 1 89 ? -0.819 -2.596 -16.511 1.00 98.25 89 LYS A CA 1
ATOM 700 C C . LYS A 1 89 ? -2.125 -2.162 -15.843 1.00 98.25 89 LYS A C 1
ATOM 702 O O . LYS A 1 89 ? -3.188 -2.311 -16.450 1.00 98.25 89 LYS A O 1
ATOM 707 N N . ALA A 1 90 ? -2.064 -1.627 -14.623 1.00 98.38 90 ALA A N 1
ATOM 708 C CA . ALA A 1 90 ? -3.236 -1.124 -13.908 1.00 98.38 90 ALA A CA 1
ATOM 709 C C . ALA A 1 90 ? -3.935 -0.009 -14.698 1.00 98.38 90 ALA A C 1
ATOM 711 O O . ALA A 1 90 ? -5.132 -0.114 -14.935 1.00 98.38 90 ALA A O 1
ATOM 712 N N . LYS A 1 91 ? -3.188 0.969 -15.229 1.00 98.31 91 LYS A N 1
ATOM 713 C CA . LYS A 1 91 ? -3.733 2.065 -16.056 1.00 98.31 91 LYS A CA 1
ATOM 714 C C . LYS A 1 91 ? -4.535 1.591 -17.270 1.00 98.31 91 LYS A C 1
ATOM 716 O O . LYS A 1 91 ? -5.476 2.261 -17.673 1.00 98.31 91 LYS A O 1
ATOM 721 N N . ILE A 1 92 ? -4.181 0.439 -17.837 1.00 98.25 92 ILE A N 1
ATOM 722 C CA . ILE A 1 92 ? -4.853 -0.121 -19.016 1.00 98.25 92 ILE A CA 1
ATOM 723 C C . ILE A 1 92 ? -6.044 -1.001 -18.618 1.00 98.25 92 ILE A C 1
ATOM 725 O O . ILE A 1 92 ? -7.092 -0.955 -19.250 1.00 98.25 92 ILE A O 1
ATOM 729 N N . THR A 1 93 ? -5.877 -1.839 -17.593 1.00 98.12 93 THR A N 1
ATOM 730 C CA . THR A 1 93 ? -6.835 -2.918 -17.279 1.00 98.12 93 THR A CA 1
ATOM 731 C C . THR A 1 93 ? -7.802 -2.582 -16.147 1.00 98.12 93 THR A C 1
ATOM 733 O O . THR A 1 93 ? -8.889 -3.143 -16.095 1.00 98.12 93 THR A O 1
ATOM 736 N N . HIS A 1 94 ? -7.404 -1.694 -15.238 1.00 98.12 94 HIS A N 1
ATOM 737 C CA . HIS A 1 94 ? -8.153 -1.282 -14.051 1.00 98.12 94 HIS A CA 1
ATOM 738 C C . HIS A 1 94 ? -7.984 0.238 -13.851 1.00 98.12 94 HIS A C 1
ATOM 740 O O . HIS A 1 94 ? -7.406 0.660 -12.850 1.00 98.12 94 HIS A O 1
ATOM 746 N N . PRO A 1 95 ? -8.445 1.080 -14.796 1.00 97.50 95 PRO A N 1
ATOM 747 C CA . PRO A 1 95 ? -8.151 2.520 -14.809 1.00 97.50 95 PRO A CA 1
ATOM 748 C C . PRO A 1 95 ? -8.663 3.281 -13.575 1.00 97.50 95 PRO A C 1
ATOM 750 O O . PRO A 1 95 ? -8.194 4.379 -13.300 1.00 97.50 95 PRO A O 1
ATOM 753 N N . HIS A 1 96 ? -9.594 2.694 -12.820 1.00 96.88 96 HIS A N 1
ATOM 754 C CA . HIS A 1 96 ? -10.132 3.249 -11.576 1.00 96.88 96 HIS A CA 1
ATOM 755 C C . HIS A 1 96 ? -9.441 2.717 -10.309 1.00 96.88 96 HIS A C 1
ATOM 757 O O . HIS A 1 96 ? -9.879 3.025 -9.205 1.00 96.88 96 HIS A O 1
ATOM 763 N N . SER A 1 97 ? -8.395 1.893 -10.437 1.00 98.62 97 SER A N 1
ATOM 764 C CA . SER A 1 97 ? -7.664 1.375 -9.279 1.00 98.62 97 SER A CA 1
ATOM 765 C C . SER A 1 97 ? -6.694 2.412 -8.715 1.00 98.62 97 SER A C 1
ATOM 767 O O . SER A 1 97 ? -6.184 3.272 -9.435 1.00 98.62 97 SER A O 1
ATOM 769 N N . ILE A 1 98 ? -6.349 2.284 -7.433 1.00 98.50 98 ILE A N 1
ATOM 770 C CA . ILE A 1 98 ? -5.398 3.207 -6.786 1.00 98.50 98 ILE A CA 1
ATOM 771 C C . ILE A 1 98 ? -4.027 3.191 -7.489 1.00 98.50 98 ILE A C 1
ATOM 773 O O . ILE A 1 98 ? -3.401 4.231 -7.676 1.00 98.50 98 ILE A O 1
ATOM 777 N N . ARG A 1 99 ? -3.561 2.026 -7.955 1.00 98.62 99 ARG A N 1
ATOM 778 C CA . ARG A 1 99 ? -2.299 1.931 -8.712 1.00 98.62 99 ARG A CA 1
ATOM 779 C C . ARG A 1 99 ? -2.368 2.576 -10.093 1.00 98.62 99 ARG A C 1
ATOM 781 O O . ARG A 1 99 ? -1.344 3.046 -10.581 1.00 98.62 99 ARG A O 1
ATOM 788 N N . ALA A 1 100 ? -3.542 2.614 -10.721 1.00 98.31 100 ALA A N 1
ATOM 789 C CA . ALA A 1 100 ? -3.725 3.369 -11.955 1.00 98.31 100 ALA A CA 1
ATOM 790 C C . ALA A 1 100 ? -3.667 4.883 -11.702 1.00 98.31 100 ALA A C 1
ATOM 792 O O . ALA A 1 100 ? -3.061 5.603 -12.495 1.00 98.31 100 ALA A O 1
ATOM 793 N N . LEU A 1 101 ? -4.238 5.323 -10.578 1.00 97.12 101 LEU A N 1
ATOM 794 C CA . LEU A 1 101 ? -4.292 6.718 -10.155 1.00 97.12 101 LEU A CA 1
ATOM 795 C C . LEU A 1 101 ? -2.904 7.303 -9.843 1.00 97.12 101 LEU A C 1
ATOM 797 O O . LEU A 1 101 ? -2.494 8.271 -10.475 1.00 97.12 101 LEU A O 1
ATOM 801 N N . CYS A 1 102 ? -2.170 6.711 -8.895 1.00 97.12 102 CYS A N 1
ATOM 802 C CA . CYS A 1 102 ? -0.936 7.305 -8.352 1.00 97.12 102 CYS A CA 1
ATOM 803 C C . CYS A 1 102 ? 0.341 6.495 -8.622 1.00 97.12 102 CYS A C 1
ATOM 805 O O . CYS A 1 102 ? 1.441 6.940 -8.301 1.00 97.12 102 CYS A O 1
ATOM 807 N N . GLY A 1 103 ? 0.229 5.301 -9.207 1.00 97.06 103 GLY A N 1
ATOM 808 C CA . GLY A 1 103 ? 1.380 4.445 -9.481 1.00 97.06 103 GLY A CA 1
ATOM 809 C C . GLY A 1 103 ? 2.161 4.841 -10.742 1.00 97.06 103 GLY A C 1
ATOM 810 O O . GLY A 1 103 ? 1.604 5.300 -11.747 1.00 97.06 103 GLY A O 1
ATOM 811 N N . ILE A 1 104 ? 3.473 4.610 -10.719 1.00 96.69 104 ILE A N 1
ATOM 812 C CA . ILE A 1 104 ? 4.409 4.891 -11.818 1.00 96.69 104 ILE A CA 1
ATOM 813 C C . ILE A 1 104 ? 4.793 3.594 -12.543 1.00 96.69 104 ILE A C 1
ATOM 815 O O . ILE A 1 104 ? 4.650 3.498 -13.765 1.00 96.69 104 ILE A O 1
ATOM 819 N N . ASP A 1 105 ? 5.244 2.585 -11.797 1.00 96.62 105 ASP A N 1
ATOM 820 C CA . ASP A 1 105 ? 5.711 1.294 -12.317 1.00 96.62 105 ASP A CA 1
ATOM 821 C C . ASP A 1 105 ? 5.412 0.148 -11.328 1.00 96.62 105 ASP A C 1
ATOM 823 O O . ASP A 1 105 ? 4.449 0.234 -10.565 1.00 96.62 105 ASP A O 1
ATOM 827 N N . SER A 1 106 ? 6.152 -0.963 -11.395 1.00 95.44 106 SER A N 1
ATOM 828 C CA . SER A 1 106 ? 5.981 -2.128 -10.519 1.00 95.44 106 SER A CA 1
ATOM 829 C C . SER A 1 106 ? 6.548 -1.948 -9.108 1.00 95.44 106 SER A C 1
ATOM 831 O O . SER A 1 106 ? 6.068 -2.602 -8.183 1.00 95.44 106 SER A O 1
ATOM 833 N N . GLU A 1 107 ? 7.570 -1.106 -8.939 1.00 94.81 107 GLU A N 1
ATOM 834 C CA . GLU A 1 107 ? 8.200 -0.818 -7.646 1.00 94.81 107 GLU A CA 1
ATOM 835 C C . GLU A 1 107 ? 7.489 0.363 -6.975 1.00 94.81 107 GLU A C 1
ATOM 837 O O . GLU A 1 107 ? 6.921 0.212 -5.886 1.00 94.81 107 GLU A O 1
ATOM 842 N N . LYS A 1 108 ? 7.422 1.495 -7.688 1.00 96.94 108 LYS A N 1
ATOM 843 C CA . LYS A 1 108 ? 6.717 2.725 -7.304 1.00 96.94 108 LYS A CA 1
ATOM 844 C C . LYS A 1 108 ? 5.256 2.640 -7.711 1.00 96.94 108 LYS A C 1
ATOM 846 O O . LYS A 1 108 ? 4.810 3.253 -8.682 1.00 96.94 108 LYS A O 1
ATOM 851 N N . ASN A 1 109 ? 4.528 1.783 -7.008 1.00 98.00 109 ASN A N 1
ATOM 852 C CA . ASN A 1 109 ? 3.111 1.527 -7.240 1.00 98.00 109 ASN A CA 1
ATOM 853 C C . ASN A 1 109 ? 2.213 2.104 -6.144 1.00 98.00 109 ASN A C 1
ATOM 855 O O . ASN A 1 109 ? 1.109 1.600 -5.952 1.00 98.00 109 ASN A O 1
ATOM 859 N N . CYS A 1 110 ? 2.666 3.147 -5.439 1.00 98.06 110 CYS A N 1
ATOM 860 C CA . CYS A 1 110 ? 1.905 3.964 -4.492 1.00 98.06 110 CYS A CA 1
ATOM 861 C C . CYS A 1 110 ? 1.410 3.265 -3.207 1.00 98.06 110 CYS A C 1
ATOM 863 O O . CYS A 1 110 ? 1.473 3.853 -2.129 1.00 98.06 110 CYS A O 1
ATOM 865 N N . VAL A 1 111 ? 0.944 2.012 -3.263 1.00 98.44 111 VAL A N 1
ATOM 866 C CA . VAL A 1 111 ? 0.327 1.305 -2.130 1.00 98.44 111 VAL A CA 1
ATOM 867 C C . VAL A 1 111 ? 0.754 -0.162 -2.001 1.00 98.44 111 VAL A C 1
ATOM 869 O O . VAL A 1 111 ? 0.892 -0.910 -2.978 1.00 98.44 111 VAL A O 1
ATOM 872 N N . HIS A 1 112 ? 0.907 -0.591 -0.746 1.00 98.19 112 HIS A N 1
ATOM 873 C CA . HIS A 1 112 ? 1.020 -1.991 -0.317 1.00 98.19 112 HIS A CA 1
ATOM 874 C C . HIS A 1 112 ? -0.273 -2.460 0.364 1.00 98.19 112 HIS A C 1
ATOM 876 O O . HIS A 1 112 ? -0.941 -1.688 1.064 1.00 98.19 112 HIS A O 1
ATOM 882 N N . GLY A 1 113 ? -0.595 -3.740 0.186 1.00 97.44 113 GLY A N 1
ATOM 883 C CA . GLY A 1 113 ? -1.727 -4.401 0.823 1.00 97.44 113 GLY A CA 1
ATOM 884 C C . GLY A 1 113 ? -1.481 -5.893 0.981 1.00 97.44 113 GLY A C 1
ATOM 885 O O . GLY A 1 113 ? -1.049 -6.532 0.014 1.00 97.44 113 GLY A O 1
ATOM 886 N N . SER A 1 114 ? -1.796 -6.407 2.170 1.00 97.81 114 SER A N 1
ATOM 887 C CA . SER A 1 114 ? -1.702 -7.818 2.542 1.00 97.81 114 SER A CA 1
ATOM 888 C C . SER A 1 114 ? -2.428 -8.712 1.530 1.00 97.81 114 SER A C 1
ATOM 890 O O . SER A 1 114 ? -3.429 -8.311 0.928 1.00 97.81 114 SER A O 1
ATOM 892 N N . ASP A 1 115 ? -1.905 -9.913 1.305 1.00 95.44 115 ASP A N 1
ATOM 893 C CA . ASP A 1 115 ? -2.391 -10.863 0.295 1.00 95.44 115 ASP A CA 1
ATOM 894 C C . ASP A 1 115 ? -3.350 -11.934 0.840 1.00 95.44 115 ASP A C 1
ATOM 896 O O . ASP A 1 115 ? -4.006 -12.627 0.064 1.00 95.44 115 ASP A O 1
ATOM 900 N N . SER A 1 116 ? -3.445 -12.062 2.163 1.00 97.06 116 SER A N 1
ATOM 901 C CA . SER A 1 116 ? -4.220 -13.080 2.867 1.00 97.06 116 SER A CA 1
ATOM 902 C C . SER A 1 116 ? -4.590 -12.592 4.275 1.00 97.06 116 SER A C 1
ATOM 904 O O . SER A 1 116 ? -3.946 -11.685 4.806 1.00 97.06 116 SER A O 1
ATOM 906 N N . PRO A 1 117 ? -5.612 -13.177 4.926 1.00 96.06 117 PRO A N 1
ATOM 907 C CA . PRO A 1 117 ? -5.915 -12.881 6.328 1.00 96.06 117 PRO A CA 1
ATOM 908 C C . PRO A 1 117 ? -4.727 -13.151 7.260 1.00 96.06 117 PRO A C 1
ATOM 910 O O . PRO A 1 117 ? -4.472 -12.384 8.185 1.00 96.06 117 PRO A O 1
ATOM 913 N N . GLN A 1 118 ? -3.968 -14.216 6.986 1.00 96.69 118 GLN A N 1
ATOM 914 C CA . GLN A 1 118 ? -2.766 -14.565 7.736 1.00 96.69 118 GLN A CA 1
ATOM 915 C C . GLN A 1 118 ? -1.707 -13.478 7.576 1.00 96.69 118 GLN A C 1
ATOM 917 O O . GLN A 1 118 ? -1.143 -13.037 8.578 1.00 96.69 118 GLN A O 1
ATOM 922 N N . SER A 1 119 ? -1.462 -13.004 6.346 1.00 96.56 119 SER A N 1
ATOM 923 C CA . SER A 1 119 ? -0.490 -11.934 6.149 1.00 96.56 119 SER A CA 1
ATOM 924 C C . SER A 1 119 ? -0.945 -10.619 6.771 1.00 96.56 119 SER A C 1
ATOM 926 O O . SER A 1 119 ? -0.153 -9.979 7.462 1.00 96.56 119 SER A O 1
ATOM 928 N N . ALA A 1 120 ? -2.230 -10.278 6.653 1.00 97.31 120 ALA A N 1
ATOM 929 C CA . ALA A 1 120 ? -2.814 -9.115 7.312 1.00 97.31 120 ALA A CA 1
ATOM 930 C C . ALA A 1 120 ? -2.580 -9.149 8.827 1.00 97.31 120 ALA A C 1
ATOM 932 O O . ALA A 1 120 ? -2.112 -8.164 9.391 1.00 97.31 120 ALA A O 1
ATOM 933 N N . GLN A 1 121 ? -2.807 -10.293 9.482 1.00 95.94 121 GLN A N 1
ATOM 934 C CA . GLN A 1 121 ? -2.579 -10.431 10.919 1.00 95.94 121 GLN A CA 1
ATOM 935 C C . GLN A 1 121 ? -1.121 -10.154 11.307 1.00 95.94 121 GLN A C 1
ATOM 937 O O . GLN A 1 121 ? -0.887 -9.317 12.180 1.00 95.94 121 GLN A O 1
ATOM 942 N N . ARG A 1 122 ? -0.127 -10.799 10.666 1.00 95.81 122 ARG A N 1
ATOM 943 C CA . ARG A 1 122 ? 1.278 -10.538 11.054 1.00 95.81 122 ARG A CA 1
ATOM 944 C C . ARG A 1 122 ? 1.728 -9.123 10.691 1.00 95.81 122 ARG A C 1
ATOM 946 O O . ARG A 1 122 ? 2.500 -8.546 11.444 1.00 95.81 122 ARG A O 1
ATOM 953 N N . GLU A 1 123 ? 1.250 -8.555 9.582 1.00 97.25 123 GLU A N 1
ATOM 954 C CA . GLU A 1 123 ? 1.578 -7.175 9.196 1.00 97.25 123 GLU A CA 1
ATOM 955 C C . GLU A 1 123 ? 0.984 -6.154 10.181 1.00 97.25 123 GLU A C 1
ATOM 957 O O . GLU A 1 123 ? 1.673 -5.219 10.585 1.00 97.25 123 GLU A O 1
ATOM 962 N N . ILE A 1 124 ? -0.260 -6.356 10.634 1.00 96.44 124 ILE A N 1
ATOM 963 C CA . ILE A 1 124 ? -0.880 -5.533 11.683 1.00 96.44 124 ILE A CA 1
ATOM 964 C C . ILE A 1 124 ? -0.073 -5.637 12.978 1.00 96.44 124 ILE A C 1
ATOM 966 O O . ILE A 1 124 ? 0.272 -4.608 13.555 1.00 96.44 124 ILE A O 1
ATOM 970 N N . SER A 1 125 ? 0.285 -6.850 13.414 1.00 94.94 125 SER A N 1
ATOM 971 C CA . SER A 1 125 ? 1.120 -7.039 14.606 1.00 94.94 125 SER A CA 1
ATOM 972 C C . SER A 1 125 ? 2.504 -6.398 14.463 1.00 94.94 125 SER A C 1
ATOM 974 O O . SER A 1 125 ? 3.001 -5.829 15.425 1.00 94.94 125 SER A O 1
ATOM 976 N N . PHE A 1 126 ? 3.113 -6.433 13.277 1.00 94.81 126 PHE A N 1
ATOM 977 C CA . PHE A 1 126 ? 4.426 -5.828 13.034 1.00 94.81 126 PHE A CA 1
ATOM 978 C C . PHE A 1 126 ? 4.433 -4.306 13.255 1.00 94.81 126 PHE A C 1
ATOM 980 O O . PHE A 1 126 ? 5.399 -3.760 13.787 1.00 94.81 126 PHE A O 1
ATOM 987 N N . PHE A 1 127 ? 3.367 -3.607 12.849 1.00 95.12 127 PHE A N 1
ATOM 988 C CA . PHE A 1 127 ? 3.290 -2.144 12.959 1.00 95.12 127 PHE A CA 1
ATOM 989 C C . PHE A 1 127 ? 2.587 -1.640 14.216 1.00 95.12 127 PHE A C 1
ATOM 991 O O . PHE A 1 127 ? 2.931 -0.571 14.712 1.00 95.12 127 PHE A O 1
ATOM 998 N N . PHE A 1 128 ? 1.596 -2.381 14.704 1.00 90.69 128 PHE A N 1
ATOM 999 C CA . PHE A 1 128 ? 0.679 -1.932 15.749 1.00 90.69 128 PHE A CA 1
ATOM 1000 C C . PHE A 1 128 ? 0.638 -2.864 16.957 1.00 90.69 128 PHE A C 1
ATOM 1002 O O . PHE A 1 128 ? -0.338 -2.812 17.706 1.00 90.69 128 PHE A O 1
ATOM 1009 N N . GLN A 1 129 ? 1.668 -3.694 17.165 1.00 83.31 129 GLN A N 1
ATOM 1010 C CA . GLN A 1 129 ? 1.893 -4.302 18.477 1.00 83.31 129 GLN A CA 1
ATOM 1011 C C . GLN A 1 129 ? 1.746 -3.214 19.541 1.00 83.31 129 GLN A C 1
ATOM 1013 O O . GLN A 1 129 ? 2.298 -2.121 19.381 1.00 83.31 129 GLN A O 1
ATOM 1018 N N . GLU A 1 130 ? 0.930 -3.488 20.563 1.00 56.03 130 GLU A N 1
ATOM 1019 C CA . GLU A 1 130 ? 0.781 -2.564 21.679 1.00 56.03 130 GLU A CA 1
ATOM 1020 C C . GLU A 1 130 ? 2.175 -2.206 22.169 1.00 56.03 130 GLU A C 1
ATOM 1022 O O . GLU A 1 130 ? 3.002 -3.089 22.419 1.00 56.03 130 GLU A O 1
ATOM 1027 N N . GLU A 1 131 ? 2.454 -0.902 22.218 1.00 49.44 131 GLU A N 1
ATOM 1028 C CA . GLU A 1 131 ? 3.647 -0.406 22.878 1.00 49.44 131 GLU A CA 1
ATOM 1029 C C . GLU A 1 131 ? 3.724 -1.112 24.228 1.00 49.44 131 GLU A C 1
ATOM 1031 O O . GLU A 1 131 ? 2.736 -1.136 24.964 1.00 49.44 131 GLU A O 1
ATOM 1036 N N . SER A 1 132 ? 4.860 -1.749 24.519 1.00 43.88 132 SER A N 1
ATOM 1037 C CA . SER A 1 132 ? 5.060 -2.403 25.807 1.00 43.88 132 SER A CA 1
ATOM 1038 C C . SER A 1 132 ? 4.615 -1.452 26.922 1.00 43.88 132 SER A C 1
ATOM 1040 O O . SER A 1 132 ? 4.845 -0.243 26.836 1.00 43.88 132 SER A O 1
ATOM 1042 N N . ALA A 1 13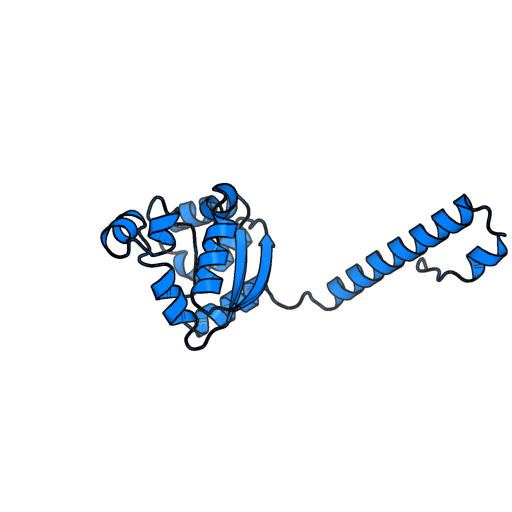3 ? 3.963 -1.983 27.961 1.00 49.06 133 ALA A N 1
ATOM 1043 C CA . ALA A 1 133 ? 3.395 -1.187 29.054 1.00 49.06 133 ALA A CA 1
ATOM 1044 C C . ALA A 1 133 ? 4.387 -0.155 29.638 1.00 49.06 133 ALA A C 1
ATOM 1046 O O . ALA A 1 133 ? 3.988 0.916 30.091 1.00 49.06 133 ALA A O 1
ATOM 1047 N N . GLU A 1 134 ? 5.689 -0.433 29.554 1.00 51.53 134 GLU A N 1
ATOM 1048 C CA . GLU A 1 134 ? 6.773 0.477 29.929 1.00 51.53 134 GLU A CA 1
ATOM 1049 C C . GLU A 1 134 ? 6.780 1.794 29.128 1.00 51.53 134 GLU A C 1
ATOM 1051 O O . GLU A 1 134 ? 6.960 2.865 29.708 1.00 51.53 134 GLU A O 1
ATOM 1056 N N . CYS A 1 135 ? 6.528 1.758 27.815 1.00 47.12 135 CYS A N 1
ATOM 1057 C CA . CYS A 1 135 ? 6.502 2.957 26.974 1.00 47.12 135 CYS A CA 1
ATOM 1058 C C . CYS A 1 135 ? 5.241 3.801 27.221 1.00 47.12 135 CYS A C 1
ATOM 1060 O O . CYS A 1 135 ? 5.306 5.033 27.231 1.00 47.12 135 CYS A O 1
ATOM 1062 N N . THR A 1 136 ? 4.100 3.162 27.498 1.00 55.53 136 THR A N 1
ATOM 1063 C CA . THR A 1 136 ? 2.858 3.868 27.850 1.00 55.53 136 THR A CA 1
ATOM 1064 C C . THR A 1 136 ? 2.980 4.582 29.193 1.00 55.53 136 THR A C 1
ATOM 1066 O O . THR A 1 136 ? 2.602 5.750 29.294 1.00 55.53 136 THR A O 1
ATOM 1069 N N . VAL A 1 137 ? 3.580 3.930 30.195 1.00 65.25 137 VAL A N 1
ATOM 1070 C CA . VAL A 1 137 ? 3.862 4.549 31.498 1.00 65.25 137 VAL A CA 1
ATOM 1071 C C . VAL A 1 137 ? 4.857 5.697 31.342 1.00 65.25 137 VAL A C 1
ATOM 1073 O O . VAL A 1 137 ? 4.602 6.783 31.853 1.00 65.25 137 VAL A O 1
ATOM 1076 N N . ALA A 1 138 ? 5.936 5.523 30.573 1.00 64.56 138 ALA A N 1
ATOM 1077 C CA . ALA A 1 138 ? 6.898 6.596 30.320 1.00 64.56 138 ALA A CA 1
ATOM 1078 C C . ALA A 1 138 ? 6.253 7.814 29.631 1.00 64.56 138 ALA A C 1
ATOM 1080 O O . ALA A 1 138 ? 6.521 8.952 30.014 1.00 64.56 138 ALA A O 1
ATOM 1081 N N . LYS A 1 139 ? 5.349 7.599 28.665 1.00 60.59 139 LYS A N 1
ATOM 1082 C CA . LYS A 1 139 ? 4.588 8.680 28.015 1.00 60.59 139 LYS A CA 1
ATOM 1083 C C . LYS A 1 139 ? 3.571 9.334 28.950 1.00 60.59 139 LYS A C 1
ATOM 1085 O O . LYS A 1 139 ? 3.425 10.554 28.913 1.00 60.59 139 LYS A O 1
ATOM 1090 N N . GLN A 1 140 ? 2.883 8.563 29.794 1.00 67.19 140 GLN A N 1
ATOM 1091 C CA . GLN A 1 140 ? 1.986 9.110 30.818 1.00 67.19 140 GLN A CA 1
ATOM 1092 C C . GLN A 1 140 ? 2.752 9.958 31.830 1.00 67.19 140 GLN A C 1
ATOM 1094 O O . GLN A 1 140 ? 2.354 11.093 32.080 1.00 67.19 140 GLN A O 1
ATOM 1099 N N . LEU A 1 141 ? 3.877 9.456 32.342 1.00 71.56 141 LEU A N 1
ATOM 1100 C CA . LEU A 1 141 ? 4.748 10.194 33.253 1.00 71.56 141 LEU A CA 1
ATOM 1101 C C . LEU A 1 141 ? 5.288 11.459 32.586 1.00 71.56 141 LEU A C 1
ATOM 1103 O O . LEU A 1 141 ? 5.176 12.535 33.162 1.00 71.56 141 LEU A O 1
ATOM 1107 N N . PHE A 1 142 ? 5.768 11.376 31.344 1.00 71.94 142 PHE A N 1
ATOM 1108 C CA . PHE A 1 142 ? 6.233 12.543 30.592 1.00 71.94 142 PHE A CA 1
ATOM 1109 C C . PHE A 1 142 ? 5.130 13.600 30.407 1.00 71.94 142 PHE A C 1
ATOM 1111 O O . PHE A 1 142 ? 5.354 14.787 30.649 1.00 71.94 142 PHE A O 1
ATOM 1118 N N . ASN A 1 143 ? 3.913 13.187 30.045 1.00 73.75 143 ASN A N 1
ATOM 1119 C CA . ASN A 1 143 ? 2.774 14.097 29.911 1.00 73.75 143 ASN A CA 1
ATOM 1120 C C . ASN A 1 143 ? 2.362 14.712 31.259 1.00 73.75 143 ASN A C 1
ATOM 1122 O O . ASN A 1 143 ? 2.099 15.913 31.329 1.00 73.75 143 ASN A O 1
ATOM 1126 N N . MET A 1 144 ? 2.355 13.927 32.339 1.00 73.50 144 MET A N 1
ATOM 1127 C CA . MET A 1 144 ? 2.060 14.408 33.694 1.00 73.50 144 MET A CA 1
ATOM 1128 C C . MET A 1 144 ? 3.126 15.385 34.206 1.00 73.50 144 MET A C 1
ATOM 1130 O O . MET A 1 144 ? 2.786 16.396 34.823 1.00 73.50 144 MET A O 1
ATOM 1134 N N . MET A 1 145 ? 4.404 15.129 33.917 1.00 75.62 145 MET A N 1
ATOM 1135 C CA . MET A 1 145 ? 5.514 16.018 34.268 1.00 75.62 145 MET A CA 1
ATOM 1136 C C . MET A 1 145 ? 5.422 17.350 33.521 1.00 75.62 145 MET A C 1
ATOM 1138 O O . MET A 1 145 ? 5.536 18.402 34.151 1.00 75.62 145 MET A O 1
ATOM 1142 N N . ASN A 1 146 ? 5.144 17.327 32.214 1.00 74.88 146 ASN A N 1
ATOM 1143 C CA . ASN A 1 146 ? 4.957 18.550 31.429 1.00 74.88 146 ASN A CA 1
ATOM 1144 C C . ASN A 1 146 ? 3.751 19.364 31.906 1.00 74.88 146 ASN A C 1
ATOM 1146 O O . ASN A 1 146 ? 3.840 20.585 32.011 1.00 74.88 146 ASN A O 1
ATOM 1150 N N . TYR A 1 147 ? 2.646 18.701 32.254 1.00 77.69 147 TYR A N 1
ATOM 1151 C CA . TYR A 1 147 ? 1.459 19.376 32.777 1.00 77.69 147 TYR A CA 1
ATOM 1152 C C . TYR A 1 147 ? 1.711 20.011 34.154 1.00 77.69 147 TYR A C 1
ATOM 1154 O O . TYR A 1 147 ? 1.352 21.165 34.384 1.00 77.69 147 TYR A O 1
ATOM 1162 N N . SER A 1 148 ? 2.394 19.297 35.058 1.00 78.19 148 SER A N 1
ATOM 1163 C CA . SER A 1 148 ? 2.787 19.832 36.371 1.00 78.19 148 SER A CA 1
ATOM 1164 C C . SER A 1 148 ? 3.736 21.028 36.231 1.00 78.19 148 SER A C 1
ATOM 1166 O O . SER A 1 148 ? 3.530 22.060 36.871 1.00 78.19 148 SER A O 1
ATOM 1168 N N . TRP A 1 149 ? 4.739 20.934 35.351 1.00 75.50 149 TRP A N 1
ATOM 1169 C CA . TRP A 1 149 ? 5.651 22.044 35.066 1.00 75.50 149 TRP A CA 1
ATOM 1170 C C . TRP A 1 149 ? 4.916 23.263 34.498 1.00 75.50 149 TRP A C 1
ATOM 1172 O O . TRP A 1 149 ? 5.142 24.381 34.960 1.00 75.50 149 TRP A O 1
ATOM 1182 N N . PHE A 1 150 ? 3.997 23.050 33.554 1.00 76.69 150 PHE A N 1
ATOM 1183 C CA . PHE A 1 150 ? 3.200 24.116 32.953 1.00 76.69 150 PHE A CA 1
ATOM 1184 C C . PHE A 1 150 ? 2.350 24.853 34.000 1.00 76.69 150 PHE A C 1
ATOM 1186 O O . PHE A 1 150 ? 2.408 26.078 34.086 1.00 76.69 150 PHE A O 1
ATOM 1193 N N . LEU A 1 151 ? 1.649 24.118 34.872 1.00 76.69 151 LEU A N 1
ATOM 1194 C CA . LEU A 1 151 ? 0.866 24.709 35.963 1.00 76.69 151 LEU A CA 1
ATOM 1195 C C . LEU A 1 151 ? 1.738 25.481 36.963 1.00 76.69 151 LEU A C 1
ATOM 1197 O O . LEU A 1 151 ? 1.359 26.570 37.398 1.00 76.69 151 LEU A O 1
ATOM 1201 N N . LYS A 1 152 ? 2.925 24.960 37.312 1.00 80.88 152 LYS A N 1
ATOM 1202 C CA . LYS A 1 152 ? 3.890 25.686 38.161 1.00 80.88 152 LYS A CA 1
ATOM 1203 C C . LYS A 1 152 ? 4.325 26.996 37.497 1.00 80.88 152 LYS A C 1
ATOM 1205 O O . LYS A 1 152 ? 4.362 28.029 38.165 1.00 80.88 152 LYS A O 1
ATOM 1210 N N . ALA A 1 153 ? 4.620 26.970 36.198 1.00 78.31 153 ALA A N 1
ATOM 1211 C CA . ALA A 1 153 ? 5.032 28.150 35.443 1.00 78.31 153 ALA A CA 1
ATOM 1212 C C . ALA A 1 153 ? 3.922 29.215 35.365 1.00 78.31 153 ALA A C 1
ATOM 1214 O O . ALA A 1 153 ? 4.202 30.401 35.551 1.00 78.31 153 ALA A O 1
ATOM 1215 N N . GLU A 1 154 ? 2.662 28.818 35.158 1.00 83.06 154 GLU A N 1
ATOM 1216 C CA . GLU A 1 154 ? 1.528 29.751 35.158 1.00 83.06 154 GLU A CA 1
ATOM 1217 C C . GLU A 1 154 ? 1.274 30.368 36.538 1.00 83.06 154 GLU A C 1
ATOM 1219 O O . GLU A 1 154 ? 1.137 31.587 36.641 1.00 83.06 154 GLU A O 1
ATOM 1224 N N . LEU A 1 155 ? 1.281 29.573 37.612 1.00 78.44 155 LEU A N 1
ATOM 1225 C CA . LEU A 1 155 ? 1.090 30.090 38.973 1.00 78.44 155 LEU A CA 1
ATOM 1226 C C . LEU A 1 155 ? 2.157 31.127 39.353 1.00 78.44 155 LEU A C 1
ATOM 1228 O O . LEU A 1 155 ? 1.828 32.154 39.946 1.00 78.44 155 LEU A O 1
ATOM 1232 N N . ILE A 1 156 ? 3.417 30.902 38.965 1.00 79.00 156 ILE A N 1
ATOM 1233 C CA . ILE A 1 156 ? 4.502 31.875 39.163 1.00 79.00 156 ILE A CA 1
ATOM 1234 C C . ILE A 1 156 ? 4.250 33.139 38.333 1.00 79.00 156 ILE A C 1
ATOM 1236 O O . ILE A 1 156 ? 4.366 34.249 38.851 1.00 79.00 156 ILE A O 1
ATOM 1240 N N . ARG A 1 157 ? 3.860 32.988 37.060 1.00 79.56 157 ARG A N 1
ATOM 1241 C CA . ARG A 1 157 ? 3.566 34.116 36.163 1.00 79.56 157 ARG A CA 1
ATOM 1242 C C . ARG A 1 157 ? 2.441 35.009 36.694 1.00 79.56 157 ARG A C 1
ATOM 1244 O O . ARG A 1 157 ? 2.496 36.220 36.502 1.00 79.56 157 ARG A O 1
ATOM 1251 N N . PHE A 1 158 ? 1.449 34.428 37.362 1.00 85.06 158 PHE A N 1
ATOM 1252 C CA . PHE A 1 158 ? 0.317 35.150 37.946 1.00 85.06 158 PHE A CA 1
ATOM 1253 C C . PHE A 1 158 ? 0.514 35.535 39.423 1.00 85.06 158 PHE A C 1
ATOM 1255 O O . PHE A 1 158 ? -0.424 36.018 40.055 1.00 85.06 158 PHE A O 1
ATOM 1262 N N . GLY A 1 159 ? 1.725 35.373 39.973 1.00 82.81 159 GLY A N 1
ATOM 1263 C CA . GLY A 1 159 ? 2.067 35.834 41.322 1.00 82.81 159 GLY A CA 1
ATOM 1264 C C . GLY A 1 159 ? 1.371 35.062 42.445 1.00 82.81 159 GLY A C 1
ATOM 1265 O O . GLY A 1 159 ? 1.123 35.624 43.512 1.00 82.81 159 GLY A O 1
ATOM 1266 N N . ALA A 1 160 ? 1.032 33.791 42.215 1.00 80.81 160 ALA A N 1
ATOM 1267 C CA . ALA A 1 160 ? 0.415 32.952 43.233 1.00 80.81 160 ALA A CA 1
ATOM 1268 C C . ALA A 1 160 ? 1.335 32.817 44.465 1.00 80.81 160 ALA A C 1
ATOM 1270 O O . ALA A 1 160 ? 2.559 32.719 44.321 1.00 80.81 160 ALA A O 1
ATOM 1271 N N . PRO A 1 161 ? 0.776 32.786 45.689 1.00 79.88 161 PRO A N 1
ATOM 1272 C CA . PRO A 1 161 ? 1.578 32.662 46.897 1.00 79.88 161 PRO A CA 1
ATOM 1273 C C . PRO A 1 161 ? 2.324 31.315 46.914 1.00 79.88 161 PRO A C 1
ATOM 1275 O O . PRO A 1 161 ? 1.763 30.319 46.444 1.00 79.88 161 PRO A O 1
ATOM 1278 N N . PRO A 1 162 ? 3.538 31.238 47.501 1.00 73.94 162 PRO A N 1
ATOM 1279 C CA . PRO A 1 162 ? 4.367 30.025 47.507 1.00 73.94 162 PRO A CA 1
ATOM 1280 C C . PRO A 1 162 ? 3.657 28.776 48.042 1.00 73.94 162 PRO A C 1
ATOM 1282 O O . PRO A 1 162 ? 3.941 27.663 47.607 1.00 73.94 162 PRO A O 1
ATOM 1285 N N . SER A 1 163 ? 2.686 28.960 48.941 1.00 79.38 163 SER A N 1
ATOM 1286 C CA . SER A 1 163 ? 1.838 27.888 49.467 1.00 79.38 163 SER A CA 1
ATOM 1287 C C . SER A 1 163 ? 1.026 27.159 48.390 1.00 79.38 163 SER A C 1
ATOM 1289 O O . SER A 1 163 ? 0.714 25.986 48.561 1.00 79.38 163 SER A O 1
ATOM 1291 N N . SER A 1 164 ? 0.733 27.803 47.259 1.00 75.06 164 SER A N 1
ATOM 1292 C CA . SER A 1 164 ? -0.018 27.210 46.141 1.00 75.06 164 SER A CA 1
ATOM 1293 C C . SER A 1 164 ? 0.795 26.161 45.377 1.00 75.06 164 SER A C 1
ATOM 1295 O O . SER A 1 164 ? 0.225 25.259 44.772 1.00 75.06 164 SER A O 1
ATOM 1297 N N . LEU A 1 165 ? 2.129 26.250 45.423 1.00 69.56 165 LEU A N 1
ATOM 1298 C CA . LEU A 1 165 ? 3.027 25.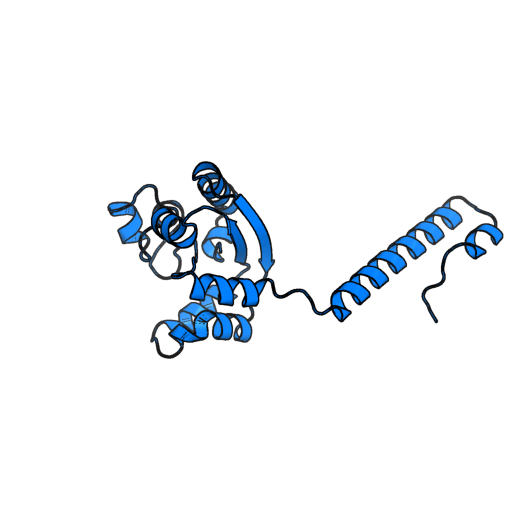305 44.751 1.00 69.56 165 LEU A CA 1
ATOM 1299 C C . LEU A 1 165 ? 3.173 23.985 45.524 1.00 69.56 165 LEU A C 1
ATOM 1301 O O . LEU A 1 165 ? 3.548 22.978 44.928 1.00 69.56 165 LEU A O 1
ATOM 1305 N N . LEU A 1 166 ? 2.848 23.980 46.825 1.00 73.19 166 LEU A N 1
ATOM 1306 C CA . LEU A 1 166 ? 2.947 22.810 47.708 1.00 73.19 166 LEU A CA 1
ATOM 1307 C C . LEU A 1 166 ? 1.883 21.741 47.423 1.00 73.19 166 LEU A C 1
ATOM 1309 O O . LEU A 1 166 ? 2.062 20.590 47.806 1.00 73.19 166 LEU A O 1
ATOM 1313 N N . TYR A 1 167 ? 0.790 22.108 46.752 1.00 73.19 167 TYR A N 1
ATOM 1314 C CA . TYR A 1 167 ? -0.298 21.190 46.400 1.00 73.19 167 TYR A CA 1
ATOM 1315 C C . TYR A 1 167 ? -0.122 20.541 45.022 1.00 73.19 167 TYR A C 1
ATOM 1317 O O . TYR A 1 167 ? -0.937 19.703 44.635 1.00 73.19 167 TYR A O 1
ATOM 1325 N N . LEU A 1 168 ? 0.918 20.916 44.267 1.00 68.88 168 LEU A N 1
ATOM 1326 C CA . LEU A 1 168 ? 1.195 20.301 42.975 1.00 68.88 168 LEU A CA 1
ATOM 1327 C C . LEU A 1 168 ? 2.036 19.035 43.160 1.00 68.88 168 LEU A C 1
ATOM 1329 O O . LEU A 1 168 ? 3.073 19.086 43.825 1.00 68.88 168 LEU A O 1
ATOM 1333 N N . PRO A 1 169 ? 1.632 17.908 42.551 1.00 67.25 169 PRO A N 1
ATOM 1334 C CA . PRO A 1 169 ? 2.356 16.656 42.699 1.00 67.25 169 PRO A CA 1
ATOM 1335 C C . PRO A 1 169 ? 3.800 16.787 42.190 1.00 67.25 169 PRO A C 1
ATOM 1337 O O . PRO A 1 169 ? 4.063 17.345 41.115 1.00 67.25 169 PRO A O 1
ATOM 1340 N N . ASN A 1 170 ? 4.736 16.297 43.006 1.00 63.59 170 ASN A N 1
ATOM 1341 C CA . ASN A 1 170 ? 6.171 16.305 42.747 1.00 63.59 170 ASN A CA 1
ATOM 1342 C C . ASN A 1 170 ? 6.574 14.916 42.239 1.00 63.59 170 ASN A C 1
ATOM 1344 O O . ASN A 1 170 ? 6.571 13.956 42.997 1.00 63.59 170 ASN A O 1
ATOM 1348 N N . TYR A 1 171 ? 6.883 14.811 40.948 1.00 62.66 171 TYR A N 1
ATOM 1349 C CA . TYR A 1 171 ? 7.207 13.540 40.286 1.00 62.66 171 TYR A CA 1
ATOM 1350 C C . TYR A 1 171 ? 8.728 13.334 40.109 1.00 62.66 171 TYR A C 1
ATOM 1352 O O . TYR A 1 171 ? 9.149 12.742 39.123 1.00 62.66 171 TYR A O 1
ATOM 1360 N N . LEU A 1 172 ? 9.555 13.892 41.004 1.00 50.16 172 LEU A N 1
ATOM 1361 C CA . LEU A 1 172 ? 11.028 13.855 40.934 1.00 50.16 172 LEU A CA 1
ATOM 1362 C C . LEU A 1 172 ? 11.674 13.255 42.201 1.00 50.16 172 LEU A C 1
ATOM 1364 O O . LEU A 1 172 ? 12.648 13.807 42.708 1.00 50.16 172 LEU A O 1
ATOM 1368 N N . GLU A 1 173 ? 11.156 12.131 42.696 1.00 46.59 173 GLU A N 1
ATOM 1369 C CA . GLU A 1 173 ? 11.875 11.256 43.642 1.00 46.59 173 GLU A CA 1
ATOM 1370 C C . GLU A 1 173 ? 11.984 9.836 43.087 1.00 46.59 173 GLU A C 1
ATOM 1372 O O . GLU A 1 173 ? 10.983 9.361 42.500 1.00 46.59 173 GLU A O 1
#

Foldseek 3Di:
DFAFQCVVVVVVVVVVVLLVVLPKDFPDKDKDADDLVLQCVLVVVCVPPPCSVVLSVRRNVGIGMDTDIDDVVVQVSLDLQQDDLFLVVCCVPPCRHQQVVRNDGNSRSRDDGANDPVSSVVNCCSVCVPDPVVVVVVVVLVVLVVVLVVVVVVCVVVPPDPVVNVPRDDPDD

pLDDT: mean 89.92, std 13.46, range [43.88, 98.62]

Radius of gyration: 22.4 Å; chains: 1; bounding box: 35×50×68 Å

Organism: Cannabis sativa (NCBI:txid3483)

Sequence (173 aa):
MIKPDGLLGNYTDEVKNVIINSGFIIFKEMILQLDEDRAASFYAEHSLKSFFPNLIKYMTSGPVLVMILEKENAVADWRALIGPTDSKKAKITHPHSIRALCGIDSEKNCVHGSDSPQSAQREISFFFQEESAECTVAKQLFNMMNYSWFLKAELIRFGAPPSSLLYLPNYLE

InterPro domains:
  IPR001564 Nucleoside diphosphate kinase [PR01243] (42-61)
  IPR001564 Nucleoside diphosphate kinase [PR01243] (62-79)
  IPR001564 Nucleoside diphosphate kinase [PR01243] (109-128)
  IPR023005 Nucleoside diphosphate kinase, active site [PS00469] (109-117)
  IPR034907 Nucleoside diphosphate kinase-like domain [PF00334] (1-131)
  IPR034907 Nucleoside diphosphate kinase-like domain [SM00562] (1-135)
  IPR036850 Nucleoside diphosphate kinase-like domain superfamily [G3DSA:3.30.70.141] (1-147)
  IPR036850 Nucleoside diphosphate kinase-like domain superfamily [SSF54919] (1-130)